Protein AF-A0A7Y2ZGU8-F1 (afdb_monomer_lite)

Structure (mmCIF, N/CA/C/O backbone):
data_AF-A0A7Y2ZGU8-F1
#
_entry.id   AF-A0A7Y2ZGU8-F1
#
loop_
_atom_site.group_PDB
_atom_site.id
_atom_site.type_symbol
_atom_site.label_atom_id
_atom_site.label_alt_id
_atom_site.label_comp_id
_atom_site.label_asym_id
_atom_site.label_entity_id
_atom_site.label_seq_id
_atom_site.pdbx_PDB_ins_code
_atom_site.Cartn_x
_atom_site.Cartn_y
_atom_site.Cartn_z
_atom_site.occupancy
_atom_site.B_iso_or_equiv
_atom_site.auth_seq_id
_atom_site.auth_comp_id
_atom_site.auth_asym_id
_atom_site.auth_atom_id
_atom_site.pdbx_PDB_model_num
ATOM 1 N N . MET A 1 1 ? -6.722 2.831 25.236 1.00 62.53 1 MET A N 1
ATOM 2 C CA . MET A 1 1 ? -5.450 2.231 24.761 1.00 62.53 1 MET A CA 1
ATOM 3 C C . MET A 1 1 ? -4.306 3.207 25.022 1.00 62.53 1 MET A C 1
ATOM 5 O O . MET A 1 1 ? -4.429 4.359 24.624 1.00 62.53 1 MET A O 1
ATOM 9 N N . ARG A 1 2 ? -3.226 2.789 25.705 1.00 85.25 2 ARG A N 1
ATOM 10 C CA . ARG A 1 2 ? -2.022 3.634 25.877 1.00 85.25 2 ARG A CA 1
ATOM 11 C C . ARG A 1 2 ? -1.486 4.032 24.491 1.00 85.25 2 ARG A C 1
ATOM 13 O O . ARG A 1 2 ? -1.479 3.189 23.596 1.00 85.25 2 ARG A O 1
ATOM 20 N N . VAL A 1 3 ? -1.049 5.282 24.310 1.00 88.75 3 VAL A N 1
ATOM 21 C CA . VAL A 1 3 ? -0.643 5.855 23.003 1.00 88.75 3 VAL A CA 1
ATOM 22 C C . VAL A 1 3 ? 0.338 4.949 22.246 1.00 88.75 3 VAL A C 1
ATOM 24 O O . VAL A 1 3 ? 0.133 4.678 21.066 1.00 88.75 3 VAL A O 1
ATOM 27 N N . ALA A 1 4 ? 1.327 4.381 22.940 1.00 89.19 4 ALA A N 1
ATOM 28 C CA . ALA A 1 4 ? 2.296 3.452 22.354 1.00 89.19 4 ALA A CA 1
ATOM 29 C C . ALA A 1 4 ? 1.654 2.187 21.742 1.00 89.19 4 ALA A C 1
ATOM 31 O O . ALA A 1 4 ? 2.019 1.788 20.638 1.00 89.19 4 ALA A O 1
ATOM 32 N N . LYS A 1 5 ? 0.651 1.586 22.405 1.00 88.94 5 LYS A N 1
ATOM 33 C CA . LYS A 1 5 ? -0.067 0.396 21.899 1.00 88.94 5 LYS A CA 1
ATOM 34 C C . LYS A 1 5 ? -0.868 0.737 20.637 1.00 88.94 5 LYS A C 1
ATOM 36 O O . LYS A 1 5 ? -0.904 -0.067 19.710 1.00 88.94 5 LYS A O 1
ATOM 41 N N . ARG A 1 6 ? -1.428 1.954 20.556 1.00 90.44 6 ARG A N 1
ATOM 42 C CA . ARG A 1 6 ? -2.116 2.450 19.349 1.00 90.44 6 ARG A CA 1
ATOM 43 C C . ARG A 1 6 ? -1.166 2.579 18.170 1.00 90.44 6 ARG A C 1
ATOM 45 O O . ARG A 1 6 ? -1.476 2.077 17.097 1.00 90.44 6 ARG A O 1
ATOM 52 N N . ILE A 1 7 ? -0.028 3.239 18.391 1.00 94.00 7 ILE A N 1
ATOM 53 C CA . ILE A 1 7 ? 0.984 3.453 17.355 1.00 94.00 7 ILE A CA 1
ATOM 54 C C . ILE A 1 7 ? 1.486 2.106 16.836 1.00 94.00 7 ILE A C 1
ATOM 56 O O . ILE A 1 7 ? 1.453 1.875 15.632 1.00 94.00 7 ILE A O 1
ATOM 60 N N . SER A 1 8 ? 1.861 1.196 17.739 1.00 95.25 8 SER A N 1
ATOM 61 C CA . SER A 1 8 ? 2.321 -0.147 17.373 1.00 95.25 8 SER A CA 1
ATOM 62 C C . SER A 1 8 ? 1.272 -0.916 16.559 1.00 95.25 8 SER A C 1
ATOM 64 O O . SER A 1 8 ? 1.578 -1.400 15.473 1.00 95.25 8 SER A O 1
ATOM 66 N N . SER A 1 9 ? 0.014 -0.944 17.017 1.00 94.25 9 SER A N 1
ATOM 67 C CA . SER A 1 9 ? -1.075 -1.647 16.314 1.00 94.25 9 SER A CA 1
ATOM 68 C C . SER A 1 9 ? -1.330 -1.065 14.920 1.00 94.25 9 SER A C 1
ATOM 70 O O . SER A 1 9 ? -1.538 -1.811 13.966 1.00 94.25 9 SER A O 1
ATOM 72 N N . GLY A 1 10 ? -1.294 0.266 14.791 1.00 95.50 10 GLY A N 1
ATOM 73 C CA . GLY A 1 10 ? -1.450 0.956 13.512 1.00 95.50 10 GLY A CA 1
ATOM 74 C C . GLY A 1 10 ? -0.317 0.651 12.537 1.00 95.50 10 GLY A C 1
ATOM 75 O O . GLY A 1 10 ? -0.577 0.305 11.387 1.00 95.50 10 GLY A O 1
ATOM 76 N N . LEU A 1 11 ? 0.935 0.710 13.001 1.00 97.25 11 LEU A N 1
ATOM 77 C CA . LEU A 1 11 ? 2.099 0.362 12.184 1.00 97.25 11 LEU A CA 1
ATOM 78 C C . LEU A 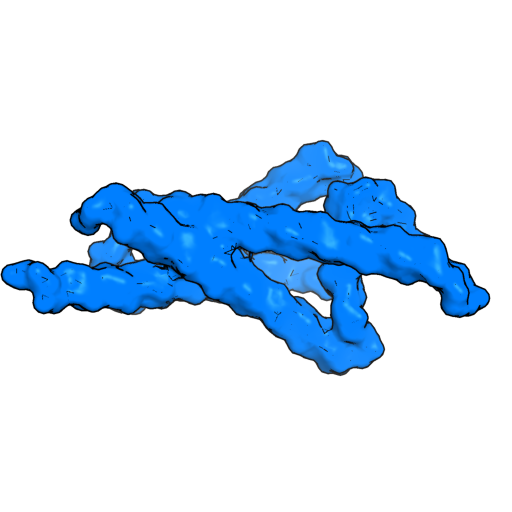1 11 ? 2.050 -1.100 11.732 1.00 97.25 11 LEU A C 1
ATOM 80 O O . LEU A 1 11 ? 2.243 -1.369 10.552 1.00 97.25 11 LEU A O 1
ATOM 84 N N . GLN A 1 12 ? 1.733 -2.035 12.631 1.00 97.50 12 GLN A N 1
ATOM 85 C CA . GLN A 1 12 ? 1.589 -3.452 12.285 1.00 97.50 12 GLN A CA 1
ATOM 86 C C . GLN A 1 12 ? 0.479 -3.679 11.255 1.00 97.50 12 GLN A C 1
ATOM 88 O O . GLN A 1 12 ? 0.707 -4.367 10.263 1.00 97.50 12 GLN A O 1
ATOM 93 N N . ALA A 1 13 ? -0.693 -3.064 11.444 1.00 97.19 13 ALA A N 1
ATOM 94 C CA . ALA A 1 13 ? -1.797 -3.139 10.487 1.00 97.19 13 ALA A CA 1
ATOM 95 C C . ALA A 1 13 ? -1.378 -2.636 9.099 1.00 97.19 13 ALA A C 1
ATOM 97 O O . ALA A 1 13 ? -1.644 -3.294 8.092 1.00 97.19 13 ALA A O 1
ATOM 98 N N . GLY A 1 14 ? -0.674 -1.503 9.060 1.00 97.62 14 GLY A N 1
ATOM 99 C CA . GLY A 1 14 ? -0.105 -0.942 7.843 1.00 97.62 14 GLY A CA 1
ATOM 100 C C . GLY A 1 14 ? 0.884 -1.889 7.168 1.00 97.62 14 GLY A C 1
ATOM 101 O O . GLY A 1 14 ? 0.711 -2.225 6.002 1.00 97.62 14 GLY A O 1
ATOM 102 N N . LEU A 1 15 ? 1.886 -2.379 7.901 1.00 97.88 15 LEU A N 1
ATOM 103 C CA . LEU A 1 15 ? 2.912 -3.283 7.369 1.00 97.88 15 LEU A CA 1
ATOM 104 C C . LEU A 1 15 ? 2.325 -4.597 6.839 1.00 97.88 15 LEU A C 1
ATOM 106 O O . LEU A 1 15 ? 2.730 -5.047 5.769 1.00 97.88 15 LEU A O 1
ATOM 110 N N . VAL A 1 16 ? 1.345 -5.184 7.535 1.00 98.12 16 VAL A N 1
ATOM 111 C CA . VAL A 1 16 ? 0.633 -6.387 7.066 1.00 98.12 16 VAL A CA 1
ATOM 112 C C . VAL A 1 16 ? -0.101 -6.107 5.759 1.00 98.12 16 VAL A C 1
ATOM 114 O O . VAL A 1 16 ? -0.003 -6.896 4.821 1.00 98.12 16 VAL A O 1
ATOM 117 N N . ALA A 1 17 ? -0.795 -4.973 5.656 1.00 97.75 17 ALA A N 1
ATOM 118 C CA . ALA A 1 17 ? -1.484 -4.595 4.428 1.00 97.75 17 ALA A CA 1
ATOM 119 C C . ALA A 1 17 ? -0.512 -4.317 3.273 1.00 97.75 17 ALA A C 1
ATOM 121 O O . ALA A 1 17 ? -0.713 -4.831 2.174 1.00 97.75 17 ALA A O 1
ATOM 122 N N . GLY A 1 18 ? 0.573 -3.580 3.525 1.00 96.94 18 GLY A N 1
ATOM 123 C CA . GLY A 1 18 ? 1.629 -3.333 2.542 1.00 96.94 18 GLY A CA 1
ATOM 124 C C . GLY A 1 18 ? 2.283 -4.630 2.059 1.00 96.94 18 GLY A C 1
ATOM 125 O O . GLY A 1 18 ? 2.499 -4.796 0.858 1.00 96.94 18 GLY A O 1
ATOM 126 N N . GLY A 1 19 ? 2.517 -5.577 2.971 1.00 97.12 19 GLY A N 1
ATOM 127 C CA . GLY A 1 19 ? 3.003 -6.919 2.653 1.00 97.12 19 GLY A CA 1
ATOM 128 C C . GLY A 1 19 ? 2.000 -7.718 1.823 1.00 97.12 19 GLY A C 1
ATOM 129 O O . GLY A 1 19 ? 2.384 -8.328 0.833 1.00 97.12 19 GLY A O 1
ATOM 130 N N . GLY A 1 20 ? 0.709 -7.653 2.159 1.00 97.00 20 GLY A N 1
ATOM 131 C CA . GLY A 1 20 ? -0.362 -8.278 1.379 1.00 97.00 20 GLY A CA 1
ATOM 132 C C . GLY A 1 20 ? -0.420 -7.770 -0.064 1.00 97.00 20 GLY A C 1
ATOM 133 O O . GLY A 1 20 ? -0.518 -8.568 -0.992 1.00 97.00 20 GLY A O 1
ATOM 134 N N . VAL A 1 21 ? -0.276 -6.457 -0.268 1.00 94.69 21 VAL A N 1
ATOM 135 C CA . VAL A 1 21 ? -0.205 -5.850 -1.609 1.00 94.69 21 VAL A CA 1
ATOM 136 C C . VAL A 1 21 ? 1.046 -6.302 -2.365 1.00 94.69 21 VAL A C 1
ATOM 138 O O . VAL A 1 21 ? 0.953 -6.679 -3.532 1.00 94.69 21 VAL A O 1
ATOM 141 N N . ALA A 1 22 ? 2.209 -6.308 -1.707 1.00 93.62 22 ALA A N 1
ATOM 142 C CA . ALA A 1 22 ? 3.459 -6.754 -2.321 1.00 93.62 22 ALA A CA 1
ATOM 143 C C . ALA A 1 22 ? 3.392 -8.232 -2.745 1.00 93.62 22 ALA A C 1
ATOM 145 O O . ALA A 1 22 ? 3.777 -8.572 -3.862 1.00 93.62 22 ALA A O 1
ATOM 146 N N . LEU A 1 23 ? 2.845 -9.098 -1.887 1.00 95.06 23 LEU A N 1
ATOM 147 C CA . LEU A 1 23 ? 2.645 -10.517 -2.184 1.00 95.06 23 LEU A CA 1
ATOM 148 C C . LEU A 1 23 ? 1.640 -10.735 -3.317 1.00 95.06 23 LEU A C 1
ATOM 150 O O . LEU A 1 23 ? 1.861 -11.604 -4.156 1.00 95.06 23 LEU A O 1
ATOM 154 N N . PHE A 1 24 ? 0.564 -9.946 -3.376 1.00 93.44 24 PHE A N 1
ATOM 155 C CA . PHE A 1 24 ? -0.414 -10.020 -4.462 1.00 93.44 24 PHE A CA 1
ATOM 156 C C . PHE A 1 24 ? 0.222 -9.723 -5.827 1.00 93.44 24 PHE A C 1
ATOM 15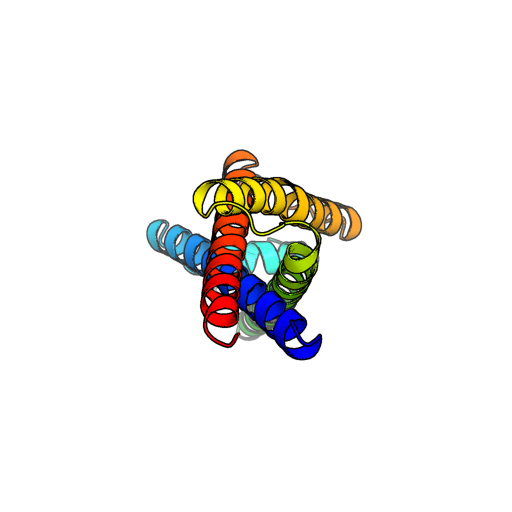8 O O . PHE A 1 24 ? 0.032 -10.487 -6.779 1.00 93.44 24 PHE A O 1
ATOM 165 N N . TYR A 1 25 ? 1.008 -8.647 -5.928 1.00 89.81 25 TYR A N 1
ATOM 166 C CA . TYR A 1 25 ? 1.697 -8.318 -7.177 1.00 89.81 25 TYR A CA 1
ATOM 167 C C . TYR A 1 25 ? 2.787 -9.330 -7.512 1.00 89.81 25 TYR A C 1
ATOM 169 O O . TYR A 1 25 ? 2.858 -9.764 -8.655 1.00 89.81 25 TYR A O 1
ATOM 177 N N . LEU A 1 26 ? 3.553 -9.800 -6.522 1.00 91.06 26 LEU A N 1
ATOM 178 C CA . LEU A 1 26 ? 4.529 -10.868 -6.735 1.00 91.06 26 LEU A CA 1
ATOM 179 C C . LEU A 1 26 ? 3.869 -12.144 -7.279 1.00 91.06 26 LEU A C 1
ATOM 181 O O . LEU A 1 26 ? 4.376 -12.741 -8.223 1.00 91.06 26 LEU A O 1
ATOM 185 N N . ALA A 1 27 ? 2.729 -12.555 -6.720 1.00 91.88 27 ALA A N 1
ATOM 186 C CA . ALA A 1 27 ? 1.989 -13.718 -7.204 1.00 91.88 27 ALA A CA 1
ATOM 187 C C . ALA A 1 27 ? 1.481 -13.512 -8.641 1.00 91.88 27 ALA A C 1
ATOM 189 O O . ALA A 1 27 ? 1.582 -14.417 -9.466 1.00 91.88 27 ALA A O 1
ATOM 190 N N . THR A 1 28 ? 0.984 -12.314 -8.955 1.00 89.50 28 THR A N 1
ATOM 191 C CA . THR A 1 28 ? 0.514 -11.958 -10.304 1.00 89.50 28 THR A CA 1
ATOM 192 C C . THR A 1 28 ? 1.651 -11.993 -11.327 1.00 89.50 28 THR A C 1
ATOM 194 O O . THR A 1 28 ? 1.500 -12.571 -12.402 1.00 89.50 28 THR A O 1
ATOM 197 N N . ASP A 1 29 ? 2.805 -11.443 -10.965 1.00 89.06 29 ASP A N 1
ATOM 198 C CA . ASP A 1 29 ? 4.032 -11.434 -11.763 1.00 89.06 29 ASP A CA 1
ATOM 199 C C . ASP A 1 29 ? 4.556 -12.855 -12.021 1.00 89.06 29 ASP A C 1
ATOM 201 O O . ASP A 1 29 ? 4.915 -13.204 -13.146 1.00 89.06 29 ASP A O 1
ATOM 205 N N . VAL A 1 30 ? 4.542 -13.718 -10.998 1.00 91.69 30 VAL A N 1
ATOM 206 C CA . VAL A 1 30 ? 4.931 -15.133 -11.130 1.00 91.69 30 VAL A CA 1
ATOM 207 C C . VAL A 1 30 ? 3.998 -15.880 -12.084 1.00 91.69 30 VAL A C 1
ATOM 209 O O . VAL A 1 30 ? 4.479 -16.623 -12.938 1.00 91.69 30 VAL A O 1
ATOM 212 N N . VAL A 1 31 ? 2.681 -15.660 -11.998 1.00 92.69 31 VAL A N 1
ATOM 213 C CA . VAL A 1 31 ? 1.699 -16.262 -12.923 1.00 92.69 31 VAL A CA 1
ATOM 214 C C . VAL A 1 31 ? 1.935 -15.810 -14.369 1.00 92.69 31 VAL A C 1
ATOM 216 O O . VAL A 1 31 ? 1.713 -16.585 -15.297 1.00 92.69 31 VAL A O 1
ATOM 219 N N . ARG A 1 32 ? 2.428 -14.583 -14.571 1.00 87.44 32 ARG A N 1
ATOM 220 C CA . ARG A 1 32 ? 2.803 -14.033 -15.885 1.00 87.44 32 ARG A CA 1
ATOM 221 C C . ARG A 1 32 ? 4.201 -14.448 -16.357 1.00 87.44 32 ARG A C 1
ATOM 223 O O . ARG A 1 32 ? 4.596 -14.057 -17.449 1.00 87.44 32 ARG A O 1
ATOM 230 N N . LEU A 1 33 ? 4.928 -15.250 -15.571 1.00 90.38 33 LEU A N 1
ATOM 231 C CA . LEU A 1 33 ? 6.318 -15.656 -15.825 1.00 90.38 33 LEU A CA 1
ATOM 232 C C . LEU A 1 33 ? 7.307 -14.476 -15.889 1.00 90.38 33 LEU A C 1
ATOM 234 O O . LEU A 1 33 ? 8.349 -14.568 -16.535 1.00 90.38 33 LEU A O 1
ATOM 238 N N . ALA A 1 34 ? 7.003 -13.387 -15.184 1.00 86.12 34 ALA A N 1
ATOM 239 C CA . ALA A 1 34 ? 7.800 -12.165 -15.152 1.00 86.12 34 ALA A CA 1
ATOM 240 C C . ALA A 1 34 ? 7.978 -11.678 -13.699 1.00 86.12 34 ALA A C 1
ATOM 242 O O . ALA A 1 34 ? 7.429 -10.648 -13.309 1.00 86.12 34 ALA A O 1
ATOM 243 N N . PRO A 1 35 ? 8.701 -12.429 -12.843 1.00 85.88 35 PRO A N 1
ATOM 244 C CA . PRO A 1 35 ? 8.803 -12.120 -11.420 1.00 85.88 35 PRO A CA 1
ATOM 245 C C . PRO A 1 35 ? 9.395 -10.726 -11.185 1.00 85.88 35 PRO A C 1
ATOM 247 O O . PRO A 1 35 ? 10.393 -10.358 -11.801 1.00 85.88 35 PRO A O 1
ATOM 250 N N . LEU A 1 36 ? 8.804 -9.986 -10.239 1.00 86.62 36 LEU A N 1
ATOM 251 C CA . LEU A 1 36 ? 9.184 -8.617 -9.860 1.00 86.62 36 LEU A CA 1
ATOM 252 C C . LEU A 1 36 ? 8.958 -7.556 -10.947 1.00 86.62 36 LEU A C 1
ATOM 254 O O . LEU A 1 36 ? 9.310 -6.398 -10.711 1.00 86.62 36 LEU A O 1
ATOM 258 N N . GLU A 1 37 ? 8.376 -7.900 -12.099 1.00 85.56 37 GLU A N 1
ATOM 259 C CA . GLU A 1 37 ? 8.109 -6.952 -13.182 1.00 85.56 37 GLU A CA 1
ATOM 260 C C . GLU A 1 37 ? 7.299 -5.752 -12.688 1.00 85.56 37 GLU A C 1
ATOM 262 O O . GLU A 1 37 ? 7.708 -4.609 -12.908 1.00 85.56 37 GLU A O 1
ATOM 267 N N . THR A 1 38 ? 6.211 -5.989 -11.950 1.00 85.62 38 THR A N 1
ATOM 268 C CA . THR A 1 38 ? 5.354 -4.919 -11.434 1.00 85.62 38 THR A CA 1
ATOM 269 C C . THR A 1 38 ? 6.129 -4.024 -10.474 1.00 85.62 38 THR A C 1
ATOM 271 O O . THR A 1 38 ? 6.117 -2.804 -10.621 1.00 85.62 38 THR A O 1
ATOM 274 N N . VAL A 1 39 ? 6.856 -4.597 -9.511 1.00 86.81 39 VAL A N 1
ATOM 275 C CA . VAL A 1 39 ? 7.608 -3.801 -8.523 1.00 86.81 39 VAL A CA 1
ATOM 276 C C . VAL A 1 39 ? 8.746 -3.024 -9.189 1.00 86.81 39 VAL A C 1
ATOM 278 O O . VAL A 1 39 ? 8.949 -1.852 -8.878 1.00 86.81 39 VAL A O 1
ATOM 281 N N . ALA A 1 40 ? 9.460 -3.629 -10.139 1.00 86.06 40 ALA A N 1
ATOM 282 C CA . ALA A 1 40 ? 10.517 -2.964 -10.895 1.00 86.06 40 ALA A CA 1
ATOM 283 C C . ALA A 1 40 ? 9.969 -1.848 -11.795 1.00 86.06 40 ALA A C 1
ATOM 285 O O . ALA A 1 40 ? 10.619 -0.813 -11.944 1.00 86.06 40 ALA A O 1
ATOM 286 N N . ALA A 1 41 ? 8.791 -2.037 -12.393 1.00 82.38 41 ALA A N 1
ATOM 287 C CA . ALA A 1 41 ? 8.109 -1.010 -13.173 1.00 82.38 41 ALA A CA 1
ATOM 288 C C . ALA A 1 41 ? 7.664 0.157 -12.282 1.00 82.38 41 ALA A C 1
ATOM 290 O O . ALA A 1 41 ? 7.957 1.308 -12.598 1.00 82.38 41 ALA A O 1
ATOM 291 N N . LEU A 1 42 ? 7.036 -0.127 -11.136 1.00 84.31 42 LEU A N 1
ATOM 292 C CA . LEU A 1 42 ? 6.618 0.895 -10.172 1.00 84.31 42 LEU A CA 1
ATOM 293 C C . LEU A 1 42 ? 7.821 1.670 -9.609 1.00 84.31 42 LEU A C 1
ATOM 295 O O . LEU A 1 42 ? 7.762 2.893 -9.509 1.00 84.31 42 LEU A O 1
ATOM 299 N N . ALA A 1 43 ? 8.921 0.983 -9.290 1.00 87.38 43 ALA A N 1
ATOM 300 C CA . ALA A 1 43 ? 10.144 1.598 -8.786 1.00 87.38 43 ALA A CA 1
ATOM 301 C C . ALA A 1 43 ? 10.790 2.535 -9.813 1.00 87.38 43 ALA A C 1
ATOM 303 O O . ALA A 1 43 ? 11.123 3.675 -9.487 1.00 87.38 43 ALA A O 1
ATOM 304 N N . ARG A 1 44 ? 10.929 2.079 -11.065 1.00 82.25 44 ARG A N 1
ATOM 305 C CA . ARG A 1 44 ? 11.459 2.902 -12.161 1.00 82.25 44 ARG A CA 1
ATOM 306 C C . ARG A 1 44 ? 10.566 4.105 -12.433 1.00 82.25 44 ARG A C 1
ATOM 308 O O . ARG A 1 44 ? 11.064 5.225 -12.475 1.00 82.25 44 ARG A O 1
ATOM 315 N N . ALA A 1 45 ? 9.256 3.885 -12.517 1.00 80.50 45 ALA A N 1
ATOM 316 C CA . ALA A 1 45 ? 8.277 4.944 -12.718 1.00 80.50 45 ALA A CA 1
ATOM 317 C C . ALA A 1 45 ? 8.349 5.997 -11.601 1.00 80.50 45 ALA A C 1
ATOM 319 O O . ALA A 1 45 ? 8.393 7.190 -11.893 1.00 80.50 45 ALA A O 1
ATOM 320 N N . PHE A 1 46 ? 8.401 5.576 -10.336 1.00 83.00 46 PHE A N 1
ATOM 321 C CA . PHE A 1 46 ? 8.448 6.484 -9.189 1.00 83.00 46 PHE A CA 1
ATOM 322 C C . PHE A 1 46 ? 9.746 7.303 -9.129 1.00 83.00 46 PHE A C 1
ATOM 324 O O . PHE A 1 46 ? 9.718 8.471 -8.750 1.00 83.00 46 PHE A O 1
ATOM 331 N N . LEU A 1 47 ? 10.875 6.705 -9.515 1.00 83.88 47 LEU A N 1
ATOM 332 C CA . LEU A 1 47 ? 12.190 7.354 -9.515 1.00 83.88 47 LEU A CA 1
ATOM 333 C C . LEU A 1 47 ? 12.512 8.090 -10.826 1.00 83.88 47 LEU A C 1
ATOM 335 O O . LEU A 1 47 ? 13.615 8.613 -10.967 1.00 83.88 47 LEU A O 1
ATOM 339 N N . GLY A 1 48 ? 11.579 8.129 -11.784 1.00 79.25 48 GLY A N 1
ATOM 340 C CA . GLY A 1 48 ? 11.785 8.770 -13.086 1.00 79.25 48 GLY A CA 1
ATOM 341 C C . GLY A 1 48 ? 12.863 8.095 -13.941 1.00 79.25 48 GLY A C 1
ATOM 342 O O . GLY A 1 48 ? 13.494 8.752 -14.765 1.00 79.25 48 GLY A O 1
ATOM 343 N N . LEU A 1 49 ? 13.104 6.799 -13.732 1.00 80.25 49 LEU A N 1
ATOM 344 C CA . LEU A 1 49 ? 14.057 6.019 -14.516 1.00 80.25 49 LEU A CA 1
ATOM 345 C C . LEU A 1 49 ? 13.418 5.585 -15.848 1.00 80.25 49 LEU A C 1
ATOM 347 O O . LEU A 1 49 ? 12.227 5.259 -15.868 1.00 80.25 49 LEU A O 1
ATOM 351 N N . PRO A 1 50 ? 14.186 5.548 -16.952 1.00 74.56 50 PRO A N 1
ATOM 352 C CA . PRO A 1 50 ? 13.673 5.139 -18.256 1.00 74.56 50 PRO A CA 1
ATOM 353 C C . PRO A 1 50 ? 13.105 3.710 -18.230 1.00 74.56 50 PRO A C 1
ATOM 355 O O . PRO A 1 50 ? 13.595 2.829 -17.518 1.00 74.56 50 PRO A O 1
ATOM 358 N N . ALA A 1 51 ? 12.039 3.497 -19.009 1.00 68.12 51 ALA A N 1
ATOM 359 C CA . ALA A 1 51 ? 11.369 2.202 -19.135 1.00 68.12 51 ALA A CA 1
ATOM 360 C C . ALA A 1 51 ? 12.172 1.205 -19.989 1.00 68.12 51 ALA A C 1
ATOM 362 O O . ALA A 1 51 ? 11.996 -0.008 -19.843 1.00 68.12 51 ALA A O 1
ATOM 363 N N . ASP A 1 52 ? 13.049 1.732 -20.846 1.00 63.16 52 ASP A N 1
ATOM 364 C CA . ASP A 1 52 ? 13.767 0.993 -21.876 1.00 63.16 52 ASP A CA 1
ATOM 365 C C . ASP A 1 52 ? 14.668 -0.087 -21.264 1.00 63.16 52 ASP A C 1
ATOM 367 O O . ASP A 1 52 ? 15.311 0.101 -20.230 1.00 63.16 52 ASP A O 1
ATOM 371 N N . ALA A 1 53 ? 14.617 -1.256 -21.902 1.00 52.97 53 ALA A N 1
ATOM 372 C CA . ALA A 1 53 ? 15.089 -2.536 -21.408 1.00 52.97 53 ALA A CA 1
ATOM 373 C C . ALA A 1 53 ? 16.529 -2.499 -20.881 1.00 52.97 53 ALA A C 1
ATOM 375 O O . ALA A 1 53 ? 17.411 -1.892 -21.488 1.00 52.97 53 ALA A O 1
ATOM 376 N N . LEU A 1 54 ? 16.769 -3.256 -19.802 1.00 54.09 54 LEU A N 1
ATOM 377 C CA . LEU A 1 54 ? 18.093 -3.815 -19.530 1.00 54.09 54 LEU A CA 1
ATOM 378 C C . LEU A 1 54 ? 18.695 -4.262 -20.876 1.00 54.09 54 LEU A C 1
ATOM 380 O O . LEU A 1 54 ? 18.045 -5.052 -21.572 1.00 54.09 54 LEU A O 1
ATOM 384 N N . PRO A 1 55 ? 19.859 -3.731 -21.290 1.00 46.44 55 PRO A N 1
ATOM 385 C CA . PRO A 1 55 ? 20.452 -4.108 -22.563 1.00 46.44 55 PRO A CA 1
ATOM 386 C C . PRO A 1 55 ? 20.607 -5.636 -22.621 1.00 46.44 55 PRO A C 1
ATOM 388 O O . PRO A 1 55 ? 20.821 -6.261 -21.580 1.00 46.44 55 PRO A O 1
ATOM 391 N N . PRO A 1 56 ? 20.486 -6.268 -23.803 1.00 45.53 56 PRO A N 1
ATOM 392 C CA . PRO A 1 56 ? 20.682 -7.707 -23.928 1.00 45.53 56 PRO A CA 1
ATOM 393 C C . PRO A 1 56 ? 22.103 -8.078 -23.472 1.00 45.53 56 PRO A C 1
ATOM 395 O O . PRO A 1 56 ? 23.082 -7.831 -24.172 1.00 45.53 56 PRO A O 1
ATOM 398 N N . GLY A 1 57 ? 22.201 -8.634 -22.263 1.00 57.53 57 GLY A N 1
ATOM 399 C CA . GLY A 1 57 ? 23.449 -8.956 -21.571 1.00 57.53 57 GLY A CA 1
ATOM 400 C C . GLY A 1 57 ? 23.302 -8.834 -20.050 1.00 57.53 57 GLY A C 1
ATOM 401 O O . GLY A 1 57 ? 22.426 -8.134 -19.549 1.00 57.53 57 GLY A O 1
ATOM 402 N N . LEU A 1 58 ? 24.159 -9.522 -19.290 1.00 60.41 58 LEU A N 1
ATOM 403 C CA . LEU A 1 58 ? 24.296 -9.325 -17.841 1.00 60.41 58 LEU A CA 1
ATOM 404 C C . LEU A 1 58 ? 25.005 -7.986 -17.578 1.00 60.41 58 LEU A C 1
ATOM 406 O O . LEU A 1 58 ? 26.177 -7.949 -17.207 1.00 60.41 58 LEU A O 1
ATOM 410 N N . ASP A 1 59 ? 24.308 -6.875 -17.804 1.00 75.88 59 ASP A N 1
ATOM 411 C CA . ASP A 1 59 ? 24.776 -5.568 -17.355 1.00 75.88 59 ASP A CA 1
ATOM 412 C C . ASP A 1 59 ? 24.581 -5.472 -15.835 1.00 75.88 59 ASP A C 1
ATOM 414 O O . ASP A 1 59 ? 23.496 -5.187 -15.319 1.00 75.88 59 ASP A O 1
ATOM 418 N N . ILE A 1 60 ? 25.660 -5.763 -15.108 1.00 75.38 60 ILE A N 1
ATOM 419 C CA . ILE A 1 60 ? 25.710 -5.732 -13.643 1.00 75.38 60 ILE A CA 1
ATOM 420 C C . ILE A 1 60 ? 25.329 -4.342 -13.115 1.00 75.38 60 ILE A C 1
ATOM 422 O O . ILE A 1 60 ? 24.705 -4.249 -12.057 1.00 75.38 60 ILE A O 1
ATOM 426 N N . ALA A 1 61 ? 25.658 -3.268 -13.840 1.00 75.75 61 ALA A N 1
ATOM 427 C CA . ALA A 1 61 ? 25.315 -1.914 -13.423 1.00 75.75 61 ALA A CA 1
ATOM 428 C C . ALA A 1 61 ? 23.801 -1.690 -13.511 1.00 75.75 61 ALA A C 1
ATOM 430 O O . ALA A 1 61 ? 23.193 -1.231 -12.546 1.00 75.75 61 ALA A O 1
ATOM 431 N N . ALA A 1 62 ? 23.169 -2.106 -14.609 1.00 72.06 62 ALA A N 1
ATOM 432 C CA . ALA A 1 62 ? 21.718 -2.026 -14.765 1.00 72.06 62 ALA A CA 1
ATOM 433 C C . ALA A 1 62 ? 20.962 -2.909 -13.749 1.00 72.06 62 ALA A C 1
ATOM 435 O O . ALA A 1 62 ? 19.925 -2.497 -13.213 1.00 72.06 62 ALA A O 1
ATOM 436 N N . LEU A 1 63 ? 21.500 -4.091 -13.417 1.00 77.12 63 LEU A N 1
ATOM 437 C CA . LEU A 1 63 ? 20.967 -4.943 -12.349 1.00 77.12 63 LEU A CA 1
ATOM 438 C C . LEU A 1 63 ? 21.068 -4.257 -10.979 1.00 77.12 63 LEU A C 1
ATOM 440 O O . LEU A 1 63 ? 20.091 -4.239 -10.230 1.00 77.12 63 LEU A O 1
ATOM 444 N N . ALA A 1 64 ? 22.219 -3.660 -10.662 1.00 82.06 64 ALA A N 1
ATOM 445 C CA . ALA A 1 64 ? 22.434 -2.947 -9.406 1.00 82.06 64 ALA A CA 1
ATOM 446 C C . ALA A 1 64 ? 21.505 -1.732 -9.276 1.00 82.06 64 ALA A C 1
ATOM 448 O O . ALA A 1 64 ? 20.855 -1.568 -8.244 1.00 82.06 64 ALA A O 1
ATOM 449 N N . THR A 1 65 ? 21.368 -0.920 -10.328 1.00 82.31 65 THR A N 1
ATOM 450 C CA . THR A 1 65 ? 20.452 0.231 -10.345 1.00 82.31 65 THR A CA 1
ATOM 451 C C . THR A 1 65 ? 19.003 -0.205 -10.157 1.00 82.31 65 THR A C 1
ATOM 453 O O . THR A 1 65 ? 18.286 0.396 -9.357 1.00 82.31 65 THR A O 1
ATOM 456 N N . THR A 1 66 ? 18.576 -1.279 -10.826 1.00 81.50 66 THR A N 1
ATOM 457 C CA . THR A 1 66 ? 17.219 -1.828 -10.665 1.00 81.50 66 THR A CA 1
ATOM 458 C C . THR A 1 66 ? 16.998 -2.354 -9.249 1.00 81.50 66 THR A C 1
ATOM 460 O O . THR A 1 66 ? 15.973 -2.059 -8.638 1.00 81.50 66 THR A O 1
ATOM 463 N N . GLY A 1 67 ? 17.969 -3.079 -8.689 1.00 86.38 67 GLY A N 1
ATOM 464 C CA . GLY A 1 67 ? 17.904 -3.585 -7.317 1.00 86.38 67 GLY A CA 1
ATOM 465 C C . GLY A 1 67 ? 17.803 -2.463 -6.282 1.00 86.38 67 GLY A C 1
ATOM 466 O O . GLY A 1 67 ? 16.948 -2.516 -5.399 1.00 86.38 67 GLY A O 1
ATOM 467 N N . VAL A 1 68 ? 18.614 -1.409 -6.424 1.00 88.81 68 VAL A N 1
ATOM 468 C CA . VAL A 1 68 ? 18.545 -0.215 -5.564 1.00 88.81 68 VAL A CA 1
ATOM 469 C C . VAL A 1 68 ? 17.192 0.478 -5.711 1.00 88.81 68 VAL A C 1
ATOM 471 O O . VAL A 1 68 ? 16.567 0.797 -4.701 1.00 88.81 68 VAL A O 1
ATOM 474 N N . ALA A 1 69 ? 16.705 0.662 -6.940 1.00 87.81 69 ALA A N 1
ATOM 475 C CA . ALA A 1 69 ? 15.403 1.268 -7.202 1.00 87.81 69 ALA A CA 1
ATOM 476 C C . ALA A 1 69 ? 14.267 0.491 -6.521 1.00 87.81 69 ALA A C 1
ATOM 478 O O . ALA A 1 69 ? 13.455 1.079 -5.805 1.00 87.81 69 ALA A O 1
ATOM 479 N N . VAL A 1 70 ? 14.241 -0.834 -6.688 1.00 89.81 70 VAL A N 1
ATOM 480 C CA . VAL A 1 70 ? 13.267 -1.727 -6.045 1.00 89.81 70 VAL A CA 1
ATOM 481 C C . VAL A 1 70 ? 13.376 -1.660 -4.524 1.00 89.81 70 VAL A C 1
ATOM 483 O O . VAL A 1 70 ? 12.351 -1.585 -3.847 1.00 89.81 70 VAL A O 1
ATOM 486 N N . GLY A 1 71 ? 14.592 -1.643 -3.974 1.00 92.81 71 GLY A N 1
ATOM 487 C CA . GLY A 1 71 ? 14.824 -1.523 -2.535 1.00 92.81 71 GLY A CA 1
ATOM 488 C C . GLY A 1 71 ? 14.275 -0.215 -1.965 1.00 92.81 71 GLY A C 1
ATOM 489 O O . GLY A 1 71 ? 13.486 -0.235 -1.020 1.00 92.81 71 GLY A O 1
ATOM 490 N N . VAL A 1 72 ? 14.625 0.920 -2.577 1.00 92.06 72 VAL A N 1
ATOM 491 C CA . VAL A 1 72 ? 14.137 2.251 -2.176 1.00 92.06 72 VAL A CA 1
ATOM 492 C C . VAL A 1 72 ? 12.617 2.332 -2.290 1.00 92.06 72 VAL A C 1
ATOM 494 O O . VAL A 1 72 ? 11.949 2.757 -1.347 1.00 92.06 72 VAL A O 1
ATOM 497 N N . TYR A 1 73 ? 12.054 1.876 -3.410 1.00 90.69 73 TYR A N 1
ATOM 498 C CA . TYR A 1 73 ? 10.609 1.863 -3.617 1.00 90.69 73 TYR A CA 1
ATOM 499 C C . TYR A 1 73 ? 9.889 0.996 -2.579 1.00 90.69 73 TYR A C 1
ATOM 501 O O . TYR A 1 73 ? 8.882 1.419 -2.019 1.00 90.69 73 TYR A O 1
ATOM 509 N N . SER A 1 74 ? 10.431 -0.181 -2.257 1.00 93.75 74 SER A N 1
ATOM 510 C CA . SER A 1 74 ? 9.858 -1.075 -1.244 1.00 93.75 74 SER A CA 1
ATOM 511 C C . SER A 1 74 ? 9.838 -0.422 0.138 1.00 93.75 74 SER A C 1
ATOM 513 O O . SER A 1 74 ? 8.828 -0.493 0.837 1.00 93.75 74 SER A O 1
ATOM 515 N N . LEU A 1 75 ? 10.915 0.270 0.527 1.00 96.06 75 LEU A N 1
ATOM 516 C CA . LEU A 1 75 ? 10.961 1.012 1.791 1.00 96.06 75 LEU A CA 1
ATOM 517 C C . LEU A 1 75 ? 9.892 2.111 1.840 1.00 96.06 75 LEU A C 1
ATOM 519 O O . LEU A 1 75 ? 9.179 2.227 2.837 1.00 96.06 75 LEU A O 1
ATOM 523 N N . LEU A 1 76 ? 9.742 2.882 0.759 1.00 93.94 76 LEU A N 1
ATOM 524 C CA . LEU A 1 76 ? 8.713 3.921 0.657 1.00 93.94 76 LEU A CA 1
ATOM 525 C C . LEU A 1 76 ? 7.299 3.336 0.681 1.00 93.94 76 LEU A C 1
ATOM 527 O O . LEU A 1 76 ? 6.430 3.883 1.356 1.00 93.94 76 LEU A O 1
ATOM 531 N N . HIS A 1 77 ? 7.077 2.208 0.008 1.00 94.25 77 HIS A N 1
ATOM 532 C CA . HIS A 1 77 ? 5.815 1.468 0.030 1.00 94.25 77 HIS A CA 1
ATOM 533 C C . HIS A 1 77 ? 5.440 1.054 1.455 1.00 94.25 77 HIS A C 1
ATOM 535 O O . HIS A 1 77 ? 4.351 1.376 1.928 1.00 94.25 77 HIS A O 1
ATOM 541 N N . PHE A 1 78 ? 6.350 0.412 2.190 1.00 97.06 78 PHE A N 1
ATOM 542 C CA . PHE A 1 78 ? 6.081 0.020 3.576 1.00 97.06 78 PHE A CA 1
ATOM 543 C C . PHE A 1 78 ? 5.920 1.221 4.513 1.00 97.06 78 PHE A C 1
ATOM 545 O O . PHE A 1 78 ? 5.068 1.178 5.401 1.00 97.06 78 PHE A O 1
ATOM 552 N N . ALA A 1 79 ? 6.668 2.307 4.305 1.00 97.12 79 ALA A N 1
ATOM 553 C CA . ALA A 1 79 ? 6.498 3.543 5.068 1.00 97.12 79 ALA A CA 1
ATOM 554 C C . ALA A 1 79 ? 5.120 4.182 4.823 1.00 97.12 79 ALA A C 1
ATOM 556 O O . ALA A 1 79 ? 4.428 4.547 5.777 1.00 97.12 79 ALA A O 1
ATOM 557 N N . ALA A 1 80 ? 4.687 4.255 3.562 1.00 96.25 80 ALA A N 1
ATOM 558 C CA . ALA A 1 80 ? 3.369 4.739 3.161 1.00 96.25 80 ALA A CA 1
ATOM 559 C C . ALA A 1 80 ? 2.247 3.913 3.803 1.00 96.25 80 ALA A C 1
ATOM 561 O O . ALA A 1 80 ? 1.342 4.464 4.431 1.00 96.25 80 ALA A O 1
ATOM 562 N N . PHE A 1 81 ? 2.333 2.586 3.714 1.00 97.88 81 PHE A N 1
ATOM 563 C CA . PHE A 1 81 ? 1.355 1.697 4.331 1.00 97.88 81 PHE A CA 1
ATOM 564 C C . PHE A 1 81 ? 1.379 1.761 5.862 1.00 97.88 81 PHE A C 1
ATOM 566 O O . PHE A 1 81 ? 0.317 1.766 6.479 1.00 97.88 81 PHE A O 1
ATOM 573 N N . GLY A 1 82 ? 2.550 1.893 6.488 1.00 97.75 82 GLY A N 1
ATOM 574 C CA . GLY A 1 82 ? 2.676 2.138 7.928 1.00 97.75 82 GLY A CA 1
ATOM 575 C C . GLY A 1 82 ? 1.972 3.426 8.368 1.00 97.75 82 GLY A C 1
ATOM 576 O O . GLY A 1 82 ? 1.219 3.417 9.344 1.00 97.75 82 GLY A O 1
ATOM 577 N N . ALA A 1 83 ? 2.144 4.517 7.615 1.00 97.75 83 ALA A N 1
ATOM 578 C CA . ALA A 1 83 ? 1.454 5.782 7.864 1.00 97.75 83 ALA A CA 1
ATOM 579 C C . ALA A 1 83 ? -0.070 5.655 7.688 1.00 97.75 83 ALA A C 1
ATOM 581 O O . ALA A 1 83 ? -0.829 6.143 8.529 1.00 97.75 83 ALA A O 1
ATOM 582 N N . LEU A 1 84 ? -0.528 4.949 6.647 1.00 97.75 84 LEU A N 1
ATOM 583 C CA . LEU A 1 84 ? -1.950 4.662 6.434 1.00 97.75 84 LEU A CA 1
ATOM 584 C C . LEU A 1 84 ? -2.541 3.803 7.556 1.00 97.75 84 LEU A C 1
ATOM 586 O O . LEU A 1 84 ? -3.638 4.096 8.023 1.00 97.75 84 LEU A O 1
ATOM 590 N N . GLY A 1 85 ? -1.821 2.786 8.030 1.00 97.06 85 GLY A N 1
ATOM 591 C CA . GLY A 1 85 ? -2.253 1.950 9.149 1.00 97.06 85 GLY A CA 1
ATOM 592 C C . GLY A 1 85 ? -2.365 2.739 10.454 1.00 97.06 85 GLY A C 1
ATOM 593 O O . GLY A 1 85 ? -3.348 2.600 11.185 1.00 97.06 85 GLY A O 1
ATOM 594 N N . LEU A 1 86 ? -1.416 3.643 10.723 1.00 96.62 86 LEU A N 1
ATOM 595 C CA . LEU A 1 86 ? -1.507 4.576 11.847 1.00 96.62 86 LEU A CA 1
ATOM 596 C C . LEU A 1 86 ? -2.740 5.479 11.724 1.00 96.62 86 LEU A C 1
ATOM 598 O O . LEU A 1 86 ? -3.506 5.595 12.685 1.00 96.62 86 LEU A O 1
ATOM 602 N N . LEU A 1 87 ? -2.963 6.069 10.546 1.00 96.50 87 LEU A N 1
ATOM 603 C CA . LEU A 1 87 ? -4.128 6.906 10.255 1.00 96.50 87 LEU A CA 1
ATOM 604 C C . LEU A 1 87 ? -5.442 6.129 10.424 1.00 96.50 87 LEU A C 1
ATOM 606 O O . LEU A 1 87 ? -6.388 6.639 11.027 1.00 96.50 87 LEU A O 1
ATOM 610 N N . ALA A 1 88 ? -5.486 4.872 9.981 1.00 95.19 88 ALA A N 1
ATOM 611 C CA . ALA A 1 88 ? -6.652 4.003 10.106 1.00 95.19 88 ALA A CA 1
ATOM 612 C C . ALA A 1 88 ? -7.090 3.832 11.566 1.00 95.19 88 ALA A C 1
ATOM 614 O O . ALA A 1 88 ? -8.289 3.779 11.831 1.00 95.19 88 ALA A O 1
ATOM 615 N N . THR A 1 89 ? -6.161 3.855 12.534 1.00 94.25 89 THR A N 1
ATOM 616 C CA . THR A 1 89 ? -6.529 3.792 13.960 1.00 94.25 89 THR A CA 1
ATOM 617 C C . THR A 1 89 ? -7.422 4.952 14.406 1.00 94.25 89 THR A C 1
ATOM 619 O O . THR A 1 89 ? -8.096 4.829 15.427 1.00 94.25 89 THR A O 1
ATOM 622 N N . PHE A 1 90 ? -7.406 6.088 13.702 1.00 92.25 90 PHE A N 1
ATOM 623 C CA . PHE A 1 90 ? -8.211 7.279 13.997 1.00 92.25 90 PHE A CA 1
ATOM 624 C C . PHE A 1 90 ? -9.490 7.345 13.168 1.00 92.25 90 PHE A C 1
ATOM 626 O O . PHE A 1 90 ? -10.501 7.843 13.656 1.00 92.25 90 PHE A O 1
ATOM 633 N N . VAL A 1 91 ? -9.444 6.843 11.934 1.00 92.50 91 VAL A N 1
ATOM 634 C CA . VAL A 1 91 ? -10.513 7.024 10.941 1.00 92.50 91 VAL A CA 1
ATOM 635 C C . VAL A 1 91 ? -11.447 5.813 10.858 1.00 92.50 91 VAL A C 1
ATOM 637 O O . VAL A 1 91 ? -12.598 5.955 10.452 1.00 92.50 91 VAL A O 1
ATOM 640 N N . VAL A 1 92 ? -10.991 4.627 11.273 1.00 91.31 92 VAL A N 1
ATOM 641 C CA . VAL A 1 92 ? -11.768 3.379 11.236 1.00 91.31 92 VAL A CA 1
ATOM 642 C C . VAL A 1 92 ? -12.164 2.982 12.664 1.00 91.31 92 VAL A C 1
ATOM 644 O O . VAL A 1 92 ? -11.451 2.221 13.320 1.00 91.31 92 VAL A O 1
ATOM 647 N N . PRO A 1 93 ? -13.287 3.501 13.197 1.00 85.38 93 PRO A N 1
ATOM 648 C CA . PRO A 1 93 ? -13.726 3.156 14.541 1.00 85.38 93 PRO A CA 1
ATOM 649 C C . PRO A 1 93 ? -14.186 1.698 14.612 1.00 85.38 93 PRO A C 1
ATOM 651 O O . PRO A 1 93 ? -14.962 1.233 13.768 1.00 85.38 93 PRO A O 1
ATOM 654 N N . ALA A 1 94 ? -13.738 1.009 15.663 1.00 83.56 94 ALA A N 1
ATOM 655 C CA . ALA A 1 94 ? -14.146 -0.352 15.972 1.00 83.56 94 ALA A CA 1
ATOM 656 C C . ALA A 1 94 ? -15.642 -0.380 16.313 1.00 83.56 94 ALA A C 1
ATOM 658 O O . ALA A 1 94 ? -16.099 0.299 17.231 1.00 83.56 94 ALA A O 1
ATOM 659 N N . THR A 1 95 ? -16.406 -1.143 15.537 1.00 86.06 95 THR A N 1
ATOM 660 C CA . THR A 1 95 ? -17.839 -1.379 15.775 1.00 86.06 95 THR A CA 1
ATOM 661 C C . THR A 1 95 ? -18.086 -2.884 15.768 1.00 86.06 95 THR A C 1
ATOM 663 O O . THR A 1 95 ? -17.471 -3.591 16.560 1.00 86.06 95 THR A O 1
ATOM 666 N N . SER A 1 96 ? -18.914 -3.415 14.867 1.00 90.88 96 SER A N 1
ATOM 667 C CA . SER A 1 96 ? -18.933 -4.858 14.613 1.00 90.88 96 SER A CA 1
ATOM 668 C C . SER A 1 96 ? -17.746 -5.256 13.733 1.00 90.88 96 SER A C 1
ATOM 670 O O . SER A 1 96 ? -17.20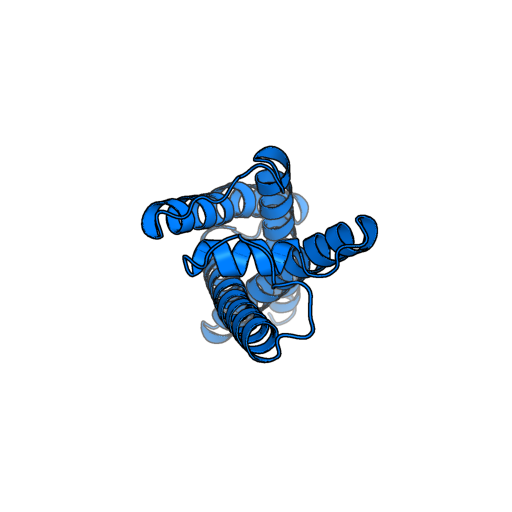5 -4.426 12.996 1.00 90.88 96 SER A O 1
ATOM 672 N N . PHE A 1 97 ? -17.346 -6.529 13.781 1.00 90.88 97 PHE A N 1
ATOM 673 C CA . PHE A 1 97 ? -16.256 -7.048 12.950 1.00 90.88 97 PHE A CA 1
ATOM 674 C C . PHE A 1 97 ? -16.488 -6.736 11.463 1.00 90.88 97 PHE A C 1
ATOM 676 O O . PHE A 1 97 ? -15.681 -6.051 10.840 1.00 90.88 97 PHE A O 1
ATOM 683 N N . TRP A 1 98 ? -17.652 -7.115 10.927 1.00 93.44 98 TRP A N 1
ATOM 684 C CA . TRP A 1 98 ? -18.005 -6.892 9.522 1.00 93.44 98 TRP A CA 1
ATOM 685 C C . TRP A 1 98 ? -18.076 -5.412 9.134 1.00 93.44 98 TRP A C 1
ATOM 687 O O . TRP A 1 98 ? -17.566 -5.031 8.082 1.00 93.44 98 TRP A O 1
ATOM 697 N N . ALA A 1 99 ? -18.648 -4.557 9.988 1.00 92.06 99 ALA A N 1
ATOM 698 C CA . ALA A 1 99 ? -18.694 -3.119 9.723 1.00 92.06 99 ALA A CA 1
ATOM 699 C C . ALA A 1 99 ? -17.290 -2.491 9.739 1.00 92.06 99 ALA A C 1
ATOM 701 O O . ALA A 1 99 ? -17.000 -1.598 8.944 1.00 92.06 99 ALA A O 1
ATOM 702 N N . THR A 1 100 ? -16.406 -2.985 10.608 1.00 93.88 100 THR A N 1
ATOM 703 C CA . THR A 1 100 ? -15.005 -2.551 10.682 1.00 93.88 100 THR A CA 1
ATOM 704 C C . THR A 1 100 ? -14.252 -2.944 9.412 1.00 93.88 100 THR A C 1
ATOM 706 O O . THR A 1 100 ? -13.574 -2.096 8.836 1.00 93.88 100 THR A O 1
ATOM 709 N N . LEU A 1 101 ? -14.441 -4.171 8.909 1.00 95.69 101 LEU A N 1
ATOM 710 C CA . LEU A 1 101 ? -13.860 -4.601 7.632 1.00 95.69 101 LEU A CA 1
ATOM 711 C C . LEU A 1 101 ? -14.366 -3.756 6.457 1.00 95.69 101 LEU A C 1
ATOM 713 O O . LEU A 1 101 ? -13.558 -3.286 5.661 1.00 95.69 101 LEU A O 1
ATOM 717 N N . GLY A 1 102 ? -15.678 -3.511 6.371 1.00 96.12 102 GLY A N 1
ATOM 718 C CA . GLY A 1 102 ? -16.262 -2.685 5.308 1.00 96.12 102 GLY A CA 1
ATOM 719 C C . GLY A 1 102 ? -15.716 -1.254 5.305 1.00 96.12 102 GLY A C 1
ATOM 720 O O . GLY A 1 102 ? -15.327 -0.734 4.260 1.00 96.12 102 GLY A O 1
ATOM 721 N N . ARG A 1 103 ? -15.604 -0.630 6.485 1.00 95.88 103 ARG A N 1
ATOM 722 C CA . ARG A 1 103 ? -14.985 0.698 6.643 1.00 95.88 103 ARG A CA 1
ATOM 723 C C . ARG A 1 103 ? -13.498 0.688 6.311 1.00 95.88 103 ARG A C 1
ATOM 725 O O . ARG A 1 103 ? -13.028 1.626 5.679 1.00 95.88 103 ARG A O 1
ATOM 732 N N . GLY A 1 104 ? -12.783 -0.366 6.698 1.00 96.56 104 GLY A N 1
ATOM 733 C CA . GLY A 1 104 ? -11.397 -0.597 6.302 1.00 96.56 104 GLY A CA 1
ATOM 734 C C . GLY A 1 104 ? -11.240 -0.632 4.791 1.00 96.56 104 GLY A C 1
ATOM 735 O O . GLY A 1 104 ? -10.414 0.093 4.250 1.00 96.56 104 GLY A O 1
ATOM 736 N N . GLY A 1 105 ? -12.081 -1.409 4.107 1.00 96.69 105 GLY A N 1
ATOM 737 C CA . GLY A 1 105 ? -12.091 -1.495 2.649 1.00 96.69 105 GLY A CA 1
ATOM 738 C C . GLY A 1 105 ? -12.344 -0.149 1.974 1.00 96.69 105 GLY A C 1
ATOM 739 O O . GLY A 1 105 ? -11.594 0.231 1.079 1.00 96.69 105 GLY A O 1
ATOM 740 N N . LEU A 1 106 ? -13.333 0.617 2.447 1.00 97.12 106 LEU A N 1
ATOM 741 C CA . LEU A 1 106 ? -13.580 1.980 1.958 1.00 97.12 106 LEU A CA 1
ATOM 742 C C . LEU A 1 106 ? -12.388 2.909 2.220 1.00 97.12 106 LEU A C 1
ATOM 744 O O . LEU A 1 106 ? -11.970 3.637 1.322 1.00 97.12 106 LEU A O 1
ATOM 748 N N . PHE A 1 107 ? -11.814 2.864 3.425 1.00 97.00 107 PHE A N 1
ATOM 749 C CA . PHE A 1 107 ? -10.637 3.653 3.781 1.00 97.00 107 PHE A CA 1
ATOM 750 C C . PHE A 1 107 ? -9.449 3.326 2.875 1.00 97.00 107 PHE A C 1
ATOM 752 O O . PHE A 1 107 ? -8.868 4.241 2.307 1.00 97.00 107 PHE A O 1
ATOM 759 N N . GLY A 1 108 ? -9.108 2.049 2.690 1.00 95.06 108 GLY A N 1
ATOM 760 C CA . GLY A 1 108 ? -8.019 1.639 1.804 1.00 95.06 108 GLY A CA 1
ATOM 761 C C . GLY A 1 108 ? -8.291 2.038 0.356 1.00 95.06 108 GLY A C 1
ATOM 762 O O . GLY A 1 108 ? -7.457 2.689 -0.270 1.00 95.06 108 GLY A O 1
ATOM 763 N N . GLY A 1 109 ? -9.495 1.744 -0.142 1.00 94.75 109 GLY A N 1
ATOM 764 C CA . GLY A 1 109 ? -9.923 2.084 -1.497 1.00 94.75 109 GLY A CA 1
ATOM 765 C C . GLY A 1 109 ? -9.842 3.581 -1.803 1.00 94.75 109 GLY A C 1
ATOM 766 O O . GLY A 1 109 ? -9.482 3.943 -2.918 1.00 94.75 109 GLY A O 1
ATOM 767 N N . VAL A 1 110 ? -10.107 4.454 -0.828 1.00 95.56 110 VAL A N 1
ATOM 768 C CA . VAL A 1 110 ? -9.980 5.910 -0.993 1.00 95.56 110 VAL A CA 1
ATOM 769 C C . VAL A 1 110 ? -8.562 6.388 -0.681 1.00 95.56 110 VAL A C 1
ATOM 771 O O . VAL A 1 110 ? -7.899 6.939 -1.552 1.00 95.56 110 VAL A O 1
ATOM 774 N N . ALA A 1 111 ? -8.072 6.183 0.541 1.00 94.94 111 ALA A N 1
ATOM 775 C CA . ALA A 1 111 ? -6.833 6.781 1.031 1.00 94.94 111 ALA A CA 1
ATOM 776 C C . ALA A 1 111 ? -5.586 6.235 0.322 1.00 94.94 111 ALA A C 1
ATOM 778 O O . ALA A 1 111 ? -4.737 7.025 -0.088 1.00 94.94 111 ALA A O 1
ATOM 779 N N . ALA A 1 112 ? -5.477 4.915 0.124 1.00 92.38 112 ALA A N 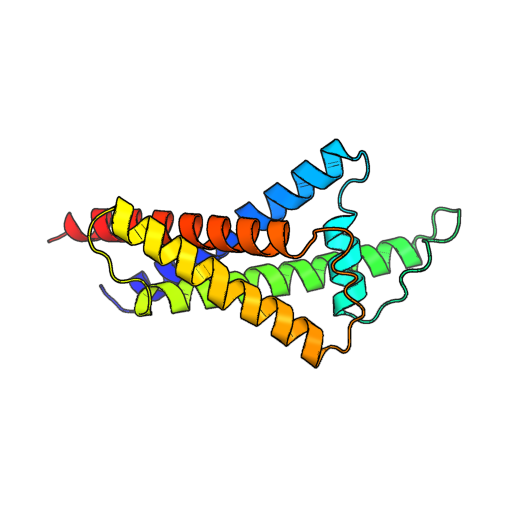1
ATOM 780 C CA . ALA A 1 112 ? -4.328 4.344 -0.584 1.00 92.38 112 ALA A CA 1
ATOM 781 C C . ALA A 1 112 ? -4.354 4.704 -2.077 1.00 92.38 112 ALA A C 1
ATOM 783 O O . ALA A 1 112 ? -3.309 4.986 -2.662 1.00 92.38 112 ALA A O 1
ATOM 784 N N . SER A 1 113 ? -5.543 4.793 -2.684 1.00 93.06 113 SER A N 1
ATOM 785 C CA . SER A 1 113 ? -5.680 5.237 -4.077 1.00 93.06 113 SER A CA 1
ATOM 786 C C . SER A 1 113 ? -5.339 6.711 -4.247 1.00 93.06 113 SER A C 1
ATOM 788 O O . SER A 1 113 ? -4.623 7.057 -5.182 1.00 93.06 113 SER A O 1
ATOM 790 N N . LEU A 1 114 ? -5.791 7.580 -3.339 1.00 92.69 114 LEU A N 1
ATOM 791 C CA . LEU A 1 114 ? -5.419 8.996 -3.338 1.00 92.69 114 LEU A CA 1
ATOM 792 C C . LEU A 1 114 ? -3.919 9.177 -3.129 1.00 92.69 114 LEU A C 1
ATOM 794 O O . LEU A 1 114 ? -3.316 9.999 -3.810 1.00 92.69 114 LEU A O 1
ATOM 798 N N . LEU A 1 115 ? -3.308 8.397 -2.234 1.00 90.81 115 LEU A N 1
ATOM 799 C CA . LEU A 1 115 ? -1.865 8.430 -2.026 1.00 90.81 115 LEU A CA 1
ATOM 800 C C . LEU A 1 115 ? -1.115 8.017 -3.296 1.00 90.81 115 LEU A C 1
ATOM 802 O O . LEU A 1 115 ? -0.184 8.706 -3.701 1.00 90.81 115 LEU A O 1
ATOM 806 N N . PHE A 1 116 ? -1.550 6.940 -3.953 1.00 87.88 116 PHE A N 1
ATOM 807 C CA . PHE A 1 116 ? -0.965 6.479 -5.211 1.00 87.88 116 PHE A CA 1
ATOM 808 C C . PHE A 1 116 ? -1.109 7.519 -6.331 1.00 87.88 116 PHE A C 1
ATOM 810 O O . PHE A 1 116 ? -0.126 7.881 -6.977 1.00 87.88 116 PHE A O 1
ATOM 817 N N . VAL A 1 117 ? -2.321 8.039 -6.544 1.00 87.06 117 VAL A N 1
ATOM 818 C CA . VAL A 1 117 ? -2.597 9.057 -7.570 1.00 87.06 117 VAL A CA 1
ATOM 819 C C . VAL A 1 117 ? -1.837 10.348 -7.270 1.00 87.06 117 VAL A C 1
ATOM 821 O O . VAL A 1 117 ? -1.216 10.902 -8.169 1.00 87.06 117 VAL A O 1
ATOM 824 N N . GLY A 1 118 ? -1.818 10.798 -6.015 1.00 87.06 118 GLY A N 1
ATOM 825 C CA . GLY A 1 118 ? -1.080 11.987 -5.592 1.00 87.06 118 GLY A CA 1
ATOM 826 C C . GLY A 1 118 ? 0.427 11.835 -5.790 1.00 87.06 118 GLY A C 1
ATOM 827 O O . GLY A 1 118 ? 1.058 12.717 -6.366 1.00 87.06 118 GLY A O 1
ATOM 828 N N . ALA A 1 119 ? 0.997 10.693 -5.395 1.00 84.25 119 ALA A N 1
ATOM 829 C CA . ALA A 1 119 ? 2.403 10.375 -5.631 1.00 84.25 119 ALA A CA 1
ATOM 830 C C . ALA A 1 119 ? 2.744 10.389 -7.128 1.00 84.25 119 ALA A C 1
ATOM 832 O O . ALA A 1 119 ? 3.743 10.987 -7.529 1.00 84.25 119 ALA A O 1
ATOM 833 N N . ARG A 1 120 ? 1.883 9.803 -7.969 1.00 81.31 120 ARG A N 1
ATOM 834 C CA . ARG A 1 120 ? 2.003 9.875 -9.432 1.00 81.31 120 ARG A CA 1
ATOM 835 C C . ARG A 1 120 ? 1.986 11.318 -9.938 1.00 81.31 120 ARG A C 1
ATOM 837 O O . ARG A 1 120 ? 2.835 11.681 -10.745 1.00 81.31 120 ARG A O 1
ATOM 844 N N . THR A 1 121 ? 1.033 12.131 -9.486 1.00 83.19 121 THR A N 1
ATOM 845 C CA . THR A 1 121 ? 0.904 13.530 -9.917 1.00 83.19 121 THR A CA 1
ATOM 846 C C . THR A 1 121 ? 2.136 14.348 -9.541 1.00 83.19 121 THR A C 1
ATOM 848 O O . THR A 1 121 ? 2.642 15.090 -10.375 1.00 83.19 121 THR A O 1
ATOM 851 N N . VAL A 1 122 ? 2.651 14.186 -8.319 1.00 84.00 122 VAL A N 1
ATOM 852 C CA . VAL A 1 122 ? 3.834 14.918 -7.831 1.00 84.00 122 VAL A CA 1
ATOM 853 C C . VAL A 1 122 ? 5.107 14.499 -8.563 1.00 84.00 122 VAL A C 1
ATOM 855 O O . VAL A 1 122 ? 5.941 15.344 -8.871 1.00 84.00 122 VAL A O 1
ATOM 858 N N . THR A 1 123 ? 5.261 13.209 -8.862 1.00 78.94 123 THR A N 1
ATOM 859 C CA . THR A 1 123 ? 6.457 12.685 -9.544 1.00 78.94 123 THR A CA 1
ATOM 860 C C . THR A 1 123 ? 6.456 12.938 -11.052 1.00 78.94 123 THR A C 1
ATOM 862 O O . THR A 1 123 ? 7.453 12.653 -11.708 1.00 78.94 123 THR A O 1
ATOM 865 N N . GLY A 1 124 ? 5.353 13.441 -11.627 1.00 72.44 124 GLY A N 1
ATOM 866 C CA . GLY A 1 124 ? 5.203 13.592 -13.080 1.00 72.44 124 GLY A CA 1
ATOM 867 C C . GLY A 1 124 ? 5.321 12.263 -13.831 1.00 72.44 124 GLY A C 1
ATOM 868 O O . GLY A 1 124 ? 5.562 12.241 -15.037 1.00 72.44 124 GLY A O 1
ATOM 869 N N . SER A 1 125 ? 5.193 11.149 -13.109 1.00 66.62 125 SER A N 1
ATOM 870 C CA . SER A 1 125 ? 5.549 9.838 -13.613 1.00 66.62 125 SER A CA 1
ATOM 871 C C . SER A 1 125 ? 4.513 9.353 -14.628 1.00 66.62 125 SER A C 1
ATOM 873 O O . SER A 1 125 ? 3.304 9.357 -14.329 1.00 66.62 125 SER A O 1
ATOM 875 N N . PRO A 1 126 ? 4.947 8.861 -15.805 1.00 59.06 126 PRO A N 1
ATOM 876 C CA . PRO A 1 126 ? 4.089 8.137 -16.719 1.00 59.06 126 PRO A CA 1
ATOM 877 C C . PRO A 1 126 ? 3.869 6.733 -16.147 1.00 59.06 126 PRO A C 1
ATOM 879 O O . PRO A 1 126 ? 4.246 5.739 -16.758 1.00 59.06 126 PRO A O 1
ATOM 882 N N . PHE A 1 127 ? 3.259 6.624 -14.960 1.00 57.00 127 PHE A N 1
ATOM 883 C CA . PHE A 1 127 ? 2.595 5.391 -14.562 1.00 57.00 127 PHE A CA 1
ATOM 884 C C . PHE A 1 127 ? 1.567 5.122 -15.655 1.00 57.00 127 PHE A C 1
ATOM 886 O O . PHE A 1 127 ? 0.466 5.686 -15.641 1.00 57.00 127 PHE A O 1
ATOM 893 N N . ALA A 1 128 ? 1.936 4.303 -16.635 1.00 52.06 128 ALA A N 1
ATOM 894 C CA . ALA A 1 128 ? 0.961 3.614 -17.435 1.00 52.06 128 ALA A CA 1
ATOM 895 C C . ALA A 1 128 ? 0.132 2.866 -16.398 1.00 52.06 128 ALA A C 1
ATOM 897 O O . ALA A 1 128 ? 0.619 1.982 -15.703 1.00 52.06 128 ALA A O 1
ATOM 898 N N . VAL A 1 129 ? -1.116 3.279 -16.218 1.00 51.34 129 VAL A N 1
ATOM 899 C CA . VAL A 1 129 ? -2.073 2.507 -15.426 1.00 51.34 129 VAL A CA 1
ATOM 900 C C . VAL A 1 129 ? -2.398 1.202 -16.172 1.00 51.34 129 VAL A C 1
ATOM 902 O O . VAL A 1 129 ? -3.156 0.389 -15.679 1.00 51.34 129 VAL A O 1
ATOM 905 N N . GLU A 1 130 ? -1.810 0.965 -17.345 1.00 51.66 130 GLU A N 1
ATOM 906 C CA . GLU A 1 130 ? -2.035 -0.190 -18.207 1.00 51.66 130 GLU A CA 1
ATOM 907 C C . GLU A 1 130 ? -1.630 -1.553 -17.612 1.00 51.66 130 GLU A C 1
ATOM 909 O O . GLU A 1 130 ? -2.407 -2.485 -17.805 1.00 51.66 130 GLU A O 1
ATOM 914 N N . PRO A 1 131 ? -0.534 -1.738 -16.840 1.00 53.88 131 PRO A N 1
ATOM 915 C CA . PRO A 1 131 ? -0.177 -3.070 -16.336 1.00 53.88 131 PRO A CA 1
ATOM 916 C C . PRO A 1 131 ? -1.114 -3.593 -15.232 1.00 53.88 131 PRO A C 1
ATOM 918 O O . PRO A 1 131 ? -1.258 -4.808 -15.064 1.00 53.88 131 PRO A O 1
ATOM 921 N N . ILE A 1 132 ? -1.730 -2.680 -14.467 1.00 62.78 132 ILE A N 1
ATOM 922 C CA . ILE A 1 132 ? -2.568 -2.990 -13.293 1.00 62.78 132 ILE A CA 1
ATOM 923 C C . ILE A 1 132 ? -4.047 -2.666 -13.575 1.00 62.78 132 ILE A C 1
ATOM 925 O O . ILE A 1 132 ? -4.937 -3.406 -13.180 1.00 62.78 132 ILE A O 1
ATOM 929 N N . GLY A 1 133 ? -4.342 -1.596 -14.308 1.00 75.06 133 GLY A N 1
ATOM 930 C CA . GLY A 1 133 ? -5.689 -1.069 -14.522 1.00 75.06 133 GLY A CA 1
ATOM 931 C C . GLY A 1 133 ? -6.242 -0.355 -13.283 1.00 75.06 133 GLY A C 1
ATOM 932 O O . GLY A 1 133 ? -6.023 -0.770 -12.144 1.00 75.06 133 GLY A O 1
ATOM 933 N N . VAL A 1 134 ? -7.021 0.715 -13.488 1.00 81.25 134 VAL A N 1
ATOM 934 C CA . VAL A 1 134 ? -7.712 1.429 -12.390 1.00 81.25 134 VAL A CA 1
ATOM 935 C C . VAL A 1 134 ? -8.573 0.479 -11.538 1.00 81.25 134 VAL A C 1
ATOM 937 O O . VAL A 1 134 ? -8.504 0.579 -10.312 1.00 81.25 134 VAL A O 1
ATOM 940 N N . PRO A 1 135 ? -9.337 -0.475 -12.117 1.00 85.00 135 PRO A N 1
ATOM 941 C CA . PRO A 1 135 ? -10.140 -1.396 -11.317 1.00 85.00 135 PRO A CA 1
ATOM 942 C C . PRO A 1 135 ? -9.303 -2.277 -10.385 1.00 85.00 135 PRO A C 1
ATOM 944 O O . PRO A 1 135 ? -9.652 -2.411 -9.214 1.00 85.00 135 PRO A O 1
ATOM 947 N N . SER A 1 136 ? -8.180 -2.834 -10.856 1.00 84.44 136 SER A N 1
ATOM 948 C CA . SER A 1 136 ? -7.327 -3.660 -9.994 1.00 84.44 136 SER A CA 1
ATOM 949 C C . SER A 1 136 ? -6.672 -2.827 -8.902 1.00 84.44 136 SER A C 1
ATOM 951 O O . SER A 1 136 ? -6.590 -3.291 -7.771 1.00 84.44 136 SER A O 1
ATOM 953 N N . LEU A 1 137 ? -6.249 -1.592 -9.201 1.00 86.75 137 LEU A N 1
ATOM 954 C CA . LEU A 1 137 ? -5.703 -0.685 -8.189 1.00 86.75 137 LEU A CA 1
ATOM 955 C C . LEU A 1 137 ? -6.717 -0.451 -7.060 1.00 86.75 137 LEU A C 1
ATOM 957 O O . LEU A 1 137 ? -6.379 -0.603 -5.888 1.00 86.75 137 LEU A O 1
ATOM 961 N N . LEU A 1 138 ? -7.967 -0.127 -7.409 1.00 91.56 138 LEU A N 1
ATOM 962 C CA . LEU A 1 138 ? 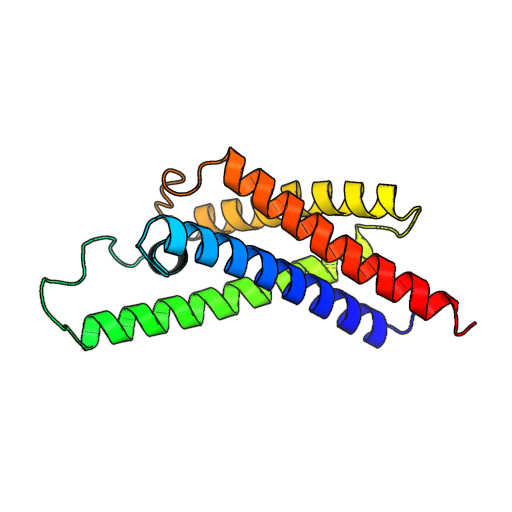-9.038 0.087 -6.432 1.00 91.56 138 LEU A CA 1
ATOM 963 C C . LEU A 1 138 ? -9.320 -1.173 -5.608 1.00 91.56 138 LEU A C 1
ATOM 965 O O . LEU A 1 138 ? -9.453 -1.083 -4.388 1.00 91.56 138 LEU A O 1
ATOM 969 N N . LEU A 1 139 ? -9.378 -2.341 -6.255 1.00 92.88 139 LEU A N 1
ATOM 970 C CA . LEU A 1 139 ? -9.619 -3.621 -5.584 1.00 92.88 139 LEU A CA 1
ATOM 971 C C . LEU A 1 139 ? -8.486 -3.988 -4.621 1.00 92.88 139 LEU A C 1
ATOM 973 O O . LEU A 1 139 ? -8.755 -4.337 -3.474 1.00 92.88 139 LEU A O 1
ATOM 977 N N . VAL A 1 140 ? -7.231 -3.869 -5.054 1.00 93.69 140 VAL A N 1
ATOM 978 C CA . VAL A 1 140 ? -6.052 -4.167 -4.228 1.00 93.69 140 VAL A CA 1
ATOM 979 C C . VAL A 1 140 ? -5.965 -3.202 -3.046 1.00 93.69 140 VAL A C 1
ATOM 981 O O . VAL A 1 140 ? -5.737 -3.634 -1.918 1.00 93.69 140 VAL A O 1
ATOM 984 N N . ASN A 1 141 ? -6.229 -1.914 -3.263 1.00 95.56 141 ASN A N 1
ATOM 985 C CA . ASN A 1 141 ? -6.247 -0.913 -2.197 1.00 95.56 141 ASN A CA 1
ATOM 986 C C . ASN A 1 141 ? -7.390 -1.138 -1.199 1.00 95.56 141 ASN A C 1
ATOM 988 O O . ASN A 1 141 ? -7.189 -1.006 0.011 1.00 95.56 141 ASN A O 1
ATOM 992 N N . ALA A 1 142 ? -8.576 -1.529 -1.672 1.00 96.81 142 ALA A N 1
ATOM 993 C CA . ALA A 1 142 ? -9.680 -1.920 -0.803 1.00 96.81 142 ALA A CA 1
ATOM 994 C C . ALA A 1 142 ? -9.335 -3.180 0.007 1.00 96.81 142 ALA A C 1
ATOM 996 O O . ALA A 1 142 ? -9.520 -3.196 1.223 1.00 96.81 142 ALA A O 1
ATOM 997 N N . ALA A 1 143 ? -8.758 -4.205 -0.624 1.00 97.12 143 ALA A N 1
ATOM 998 C CA . ALA A 1 143 ? -8.295 -5.410 0.064 1.00 97.12 143 ALA A CA 1
ATOM 999 C C . ALA A 1 143 ? -7.231 -5.088 1.126 1.00 97.12 143 ALA A C 1
ATOM 1001 O O . ALA A 1 143 ? -7.310 -5.581 2.251 1.00 97.12 143 ALA A O 1
ATOM 1002 N N . ALA A 1 144 ? -6.291 -4.192 0.821 1.00 97.44 144 ALA A N 1
ATOM 1003 C CA . ALA A 1 144 ? -5.306 -3.716 1.785 1.00 97.44 144 ALA A CA 1
ATOM 1004 C C . ALA A 1 144 ? -5.974 -3.018 2.980 1.00 97.44 144 ALA A C 1
ATOM 1006 O O . ALA A 1 144 ? -5.620 -3.272 4.129 1.00 97.44 144 ALA A O 1
ATOM 1007 N N . GLY A 1 145 ? -6.992 -2.193 2.730 1.00 97.44 145 GLY A N 1
ATOM 1008 C CA . GLY A 1 145 ? -7.811 -1.580 3.774 1.00 97.44 145 GLY A CA 1
ATOM 1009 C C . GLY A 1 145 ? -8.538 -2.595 4.663 1.00 97.44 145 GLY A C 1
ATOM 1010 O O . GLY A 1 145 ? -8.580 -2.431 5.884 1.00 97.44 145 GLY A O 1
ATOM 1011 N N . VAL A 1 146 ? -9.062 -3.676 4.077 1.00 97.94 146 VAL A N 1
ATOM 1012 C CA . VAL A 1 146 ? -9.660 -4.799 4.822 1.00 97.94 146 VAL A CA 1
ATOM 1013 C C . VAL A 1 146 ? -8.615 -5.488 5.702 1.00 97.94 146 VAL A C 1
ATOM 1015 O O . VAL A 1 146 ? -8.893 -5.737 6.873 1.00 97.94 146 VAL A O 1
ATOM 1018 N N . LEU A 1 147 ? -7.409 -5.746 5.184 1.00 97.69 147 LEU A N 1
ATOM 1019 C CA . LEU A 1 147 ? -6.310 -6.332 5.961 1.00 97.69 147 LEU A CA 1
ATOM 1020 C C . LEU A 1 147 ? -5.916 -5.440 7.145 1.00 97.6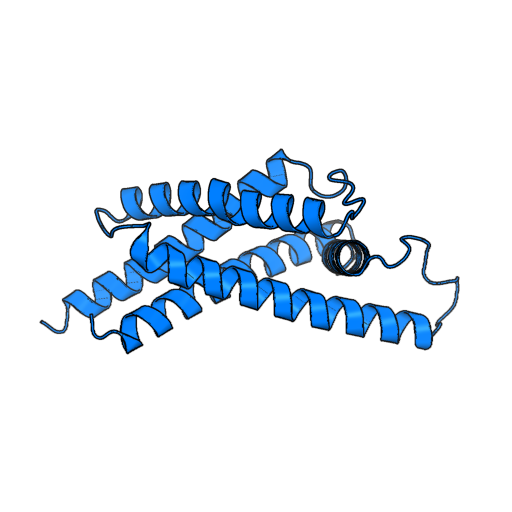9 147 LEU A C 1
ATOM 1022 O O . LEU A 1 147 ? -5.797 -5.938 8.265 1.00 97.69 147 LEU A O 1
ATOM 1026 N N . MET A 1 148 ? -5.792 -4.123 6.934 1.00 97.38 148 MET A N 1
ATOM 1027 C CA . MET A 1 148 ? -5.531 -3.177 8.028 1.00 97.38 148 MET A CA 1
ATOM 1028 C C . MET A 1 148 ? -6.622 -3.269 9.098 1.00 97.38 148 MET A C 1
ATOM 1030 O O . MET A 1 148 ? -6.326 -3.437 10.280 1.00 97.38 148 MET A O 1
ATOM 1034 N N . ALA A 1 149 ? -7.891 -3.193 8.692 1.00 95.94 149 ALA A N 1
ATOM 1035 C CA . ALA A 1 149 ? -9.019 -3.245 9.615 1.00 95.94 149 ALA A CA 1
ATOM 1036 C C . ALA A 1 149 ? -9.119 -4.578 10.364 1.00 95.94 149 ALA A C 1
ATOM 1038 O O . ALA A 1 149 ? -9.475 -4.576 11.540 1.00 95.94 149 ALA A O 1
ATOM 1039 N N . MET A 1 150 ? -8.766 -5.696 9.728 1.00 96.25 150 MET A N 1
ATOM 1040 C CA . MET A 1 150 ? -8.714 -7.007 10.373 1.00 96.25 150 MET A CA 1
ATOM 1041 C C . MET A 1 150 ? -7.685 -7.022 11.507 1.00 96.25 150 MET A C 1
ATOM 1043 O O . MET A 1 150 ? -8.019 -7.405 12.627 1.00 96.25 150 MET A O 1
ATOM 1047 N N . VAL A 1 151 ? -6.466 -6.535 11.252 1.00 95.31 151 VAL A N 1
ATOM 1048 C CA . VAL A 1 151 ? -5.412 -6.447 12.277 1.00 95.31 151 VAL A CA 1
ATOM 1049 C C . VAL A 1 151 ? -5.831 -5.521 13.421 1.00 95.31 151 VAL A C 1
ATOM 1051 O O . VAL A 1 151 ? -5.631 -5.844 14.591 1.00 95.31 151 VAL A O 1
ATOM 1054 N N . LEU A 1 152 ? -6.450 -4.379 13.114 1.00 93.62 152 LEU A N 1
ATOM 1055 C CA . LEU A 1 152 ? -6.946 -3.457 14.140 1.00 93.62 152 LEU A CA 1
ATOM 1056 C C . LEU A 1 152 ? -8.088 -4.059 14.968 1.00 93.62 152 LEU A C 1
ATOM 1058 O O . LEU A 1 152 ? -8.126 -3.860 16.182 1.00 93.62 152 LEU A O 1
ATOM 1062 N N . ALA A 1 153 ? -8.995 -4.809 14.338 1.00 93.06 153 ALA A N 1
ATOM 1063 C CA . ALA A 1 153 ? -10.097 -5.478 15.021 1.00 93.06 153 ALA A CA 1
ATOM 1064 C C . ALA A 1 153 ? -9.596 -6.552 15.999 1.00 93.06 153 ALA A C 1
ATOM 1066 O O . ALA A 1 153 ? -10.089 -6.613 17.125 1.00 93.06 153 ALA A O 1
ATOM 1067 N N . VAL A 1 154 ? -8.589 -7.343 15.608 1.00 92.31 154 VAL A N 1
ATOM 1068 C CA . VAL A 1 154 ? -7.951 -8.336 16.493 1.00 92.31 154 VAL A CA 1
ATOM 1069 C C . VAL A 1 154 ? -7.325 -7.651 17.709 1.00 92.31 154 VAL A C 1
ATOM 1071 O O . VAL A 1 154 ? -7.659 -7.987 18.841 1.00 92.31 154 VAL A O 1
ATOM 1074 N N . HIS A 1 155 ? -6.515 -6.608 17.501 1.00 90.19 155 HIS A N 1
ATOM 1075 C CA . HIS A 1 155 ? -5.893 -5.877 18.611 1.00 90.19 155 HIS A CA 1
ATOM 1076 C C . HIS A 1 155 ? -6.904 -5.205 19.551 1.00 90.19 155 HIS A C 1
ATOM 1078 O O . HIS A 1 155 ? -6.668 -5.113 20.759 1.00 90.19 155 HIS A O 1
ATOM 1084 N N . ALA A 1 156 ? -8.025 -4.717 19.013 1.00 87.69 156 ALA A N 1
ATOM 1085 C CA . ALA A 1 156 ? -9.104 -4.156 19.818 1.00 87.69 156 ALA A CA 1
ATOM 1086 C C . ALA A 1 156 ? -9.783 -5.231 20.682 1.00 87.69 156 ALA A C 1
ATOM 1088 O O . ALA A 1 156 ? -10.052 -4.980 21.858 1.00 87.69 156 ALA A O 1
ATOM 1089 N N . ALA A 1 157 ? -10.008 -6.427 20.127 1.00 87.12 157 ALA A N 1
ATOM 1090 C CA . ALA A 1 157 ? -10.557 -7.561 20.862 1.00 87.12 157 ALA A CA 1
ATOM 1091 C C . ALA A 1 157 ? -9.610 -8.024 21.983 1.00 87.12 157 ALA A C 1
ATOM 1093 O O . ALA A 1 157 ? -10.054 -8.203 23.116 1.00 87.12 157 ALA A O 1
ATOM 1094 N N . ASP A 1 158 ? -8.306 -8.120 21.720 1.00 85.00 158 ASP A N 1
ATOM 1095 C CA . ASP A 1 158 ? -7.320 -8.506 22.738 1.00 85.00 158 ASP A CA 1
ATOM 1096 C C . ASP A 1 158 ? -7.210 -7.467 23.859 1.00 85.00 158 ASP A C 1
ATOM 1098 O O . ASP A 1 158 ? -7.162 -7.813 25.036 1.00 85.00 158 ASP A O 1
ATOM 1102 N N . GLY A 1 159 ? -7.249 -6.175 23.519 1.00 76.69 159 GLY A N 1
ATOM 1103 C CA . GLY A 1 159 ? -7.235 -5.094 24.508 1.00 76.69 159 GLY A CA 1
ATOM 1104 C C . GLY A 1 159 ? -8.479 -5.029 25.399 1.00 76.69 159 GLY A C 1
ATOM 1105 O O . GLY A 1 159 ? -8.403 -4.450 26.478 1.00 76.69 159 GLY A O 1
ATOM 1106 N N . SER A 1 160 ? -9.604 -5.613 24.975 1.00 64.44 160 SER A N 1
ATOM 1107 C CA . SER A 1 160 ? -10.828 -5.695 25.786 1.00 64.44 160 SER A CA 1
ATOM 1108 C C . SER A 1 160 ? -10.789 -6.794 26.854 1.00 64.44 160 SER A C 1
ATOM 1110 O O . SER A 1 160 ? -11.600 -6.763 27.769 1.00 64.44 160 SER A O 1
ATOM 1112 N N . ARG A 1 161 ? -9.842 -7.740 26.762 1.00 57.88 161 ARG A N 1
ATOM 1113 C CA . ARG A 1 161 ? -9.661 -8.837 27.731 1.00 57.88 161 ARG A CA 1
ATOM 1114 C C . ARG A 1 161 ? -8.778 -8.467 28.928 1.00 57.88 161 ARG A C 1
ATOM 1116 O O . ARG A 1 161 ? -8.657 -9.259 29.852 1.00 57.88 161 ARG A O 1
ATOM 1123 N N . GLU A 1 162 ? -8.135 -7.301 28.888 1.00 51.19 162 GLU A N 1
ATOM 1124 C CA . GLU A 1 162 ? -7.217 -6.808 29.929 1.00 51.19 162 GLU A CA 1
ATOM 1125 C C . GLU A 1 162 ? -7.886 -5.824 30.917 1.00 51.19 162 GLU A C 1
ATOM 1127 O O . GLU A 1 162 ? -7.187 -5.208 31.724 1.00 51.19 162 GLU A O 1
ATOM 1132 N N . LEU A 1 163 ? -9.211 -5.639 30.834 1.00 45.78 163 LEU A N 1
ATOM 1133 C CA . LEU A 1 163 ? -10.028 -4.772 31.699 1.00 45.78 163 LEU A CA 1
ATOM 1134 C C . LEU A 1 163 ? -11.057 -5.603 32.466 1.00 45.78 163 LEU A C 1
ATOM 1136 O O . LEU A 1 163 ? -11.334 -5.226 33.625 1.00 45.78 163 LEU A O 1
#

Sequence (163 aa):
MRVAKRISSGLQAGLVAGGGVALFYLATDVVRLAPLETVAALARAFLGLPADALPPGLDIAALATTGVAVGVYSLLHFAAFGALGLLATFVVPATSFWATLGRGGLFGGVAASLLFVGARTVTGSPFAVEPIGVPSLLLVNAAAGVLMAMVLAVHAADGSREL

Foldseek 3Di:
DPPVLLLVLLLVLLLQLLVLLVVVVQVVCVVVVHGCPVLLLVLCLLVVHDPDDDPPDPPVVVVVVSVVSSVVSSVVSSVLSSVLSSVCSVQQDDDPLVSSLQSLLVSQLPVVVCVVVVSCVVSVGPPPCVVQNPVNSSVSSSVSSSSSSNSVNVSVVVVVVVD

Radius of gyration: 17.56 Å; chains: 1; bounding box: 45×31×56 Å

Secondary structure (DSSP, 8-state):
--HHHHHHHHHHHHHHHHHHHHHHHHHHHHHTT-TTHHHHHHHHHHTT---S---SS--HHHHHHHHHHHHHHHHHHHHHHHHHHHHHHHHS---SHHHHHHHHHHHIIIIIHHHHHHHHHHHT----STTTHHHHHHHHHHHHHHHHHHHHHHHHHHHGGG-

pLDDT: mean 85.92, std 13.08, range [45.53, 98.12]